Protein AF-A0A480ADT9-F1 (afdb_monomer_lite)

Sequence (168 aa):
MAEIQQHPSTLPPKKVRDPNLAERNKDELKQTQHEYIAGIAKSAAHESLRQGTMHPTSLRIGKDGKSRLCELEKRLLIEENILLNMALAYAYTEAKQRKLSAEELRLRIESMQLDEEYVSLKIHEPVLNILLECSIKDADAQFVYLNAGLDLLYSRLVSNDLPSVIWK

Organism: NCBI:txid136072

Radius of gyration: 25.83 Å; chains: 1; bounding box: 78×40×72 Å

Structure (mmCIF, N/CA/C/O backbone):
data_AF-A0A480ADT9-F1
#
_entry.id   AF-A0A480ADT9-F1
#
loop_
_atom_site.group_PDB
_atom_site.id
_atom_site.type_symbol
_atom_site.label_atom_id
_atom_site.label_alt_id
_atom_site.label_comp_id
_atom_site.label_asym_id
_atom_site.label_entity_id
_atom_site.label_seq_id
_atom_site.pdbx_PDB_ins_code
_atom_site.Cartn_x
_atom_site.Cartn_y
_atom_site.Cartn_z
_atom_site.occupancy
_atom_site.B_iso_or_equiv
_atom_site.auth_seq_id
_atom_site.auth_comp_id
_atom_site.auth_asym_id
_atom_site.auth_atom_id
_atom_site.pdbx_PDB_model_num
ATOM 1 N N . MET A 1 1 ? 59.796 26.762 -54.682 1.00 38.22 1 MET A N 1
ATOM 2 C CA . MET A 1 1 ? 58.510 26.051 -54.527 1.00 38.22 1 MET A CA 1
ATOM 3 C C . MET A 1 1 ? 58.871 24.606 -54.217 1.00 38.22 1 MET A C 1
ATOM 5 O O . MET A 1 1 ? 59.428 23.962 -55.091 1.00 38.22 1 MET A O 1
ATOM 9 N N . ALA A 1 2 ? 58.739 24.163 -52.964 1.00 40.09 2 ALA A N 1
ATOM 10 C CA . ALA A 1 2 ? 59.115 22.810 -52.543 1.00 40.09 2 ALA A CA 1
ATOM 11 C C . ALA A 1 2 ? 57.847 21.954 -52.423 1.00 40.09 2 ALA A C 1
ATOM 13 O O . ALA A 1 2 ? 56.921 22.334 -51.709 1.00 40.09 2 ALA A O 1
ATOM 14 N N . GLU A 1 3 ? 57.797 20.840 -53.151 1.00 46.78 3 GLU A N 1
ATOM 15 C CA . GLU A 1 3 ? 56.693 19.880 -53.116 1.00 46.78 3 GLU A CA 1
ATOM 16 C C . GLU A 1 3 ? 56.805 19.000 -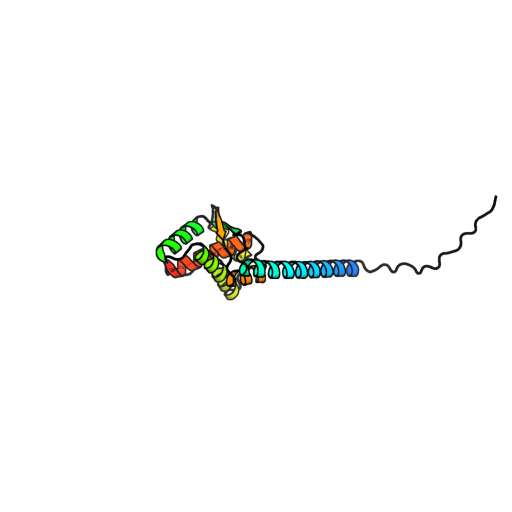51.863 1.00 46.78 3 GLU A C 1
ATOM 18 O O . GLU A 1 3 ? 57.814 18.333 -51.638 1.00 46.78 3 GLU A O 1
ATOM 23 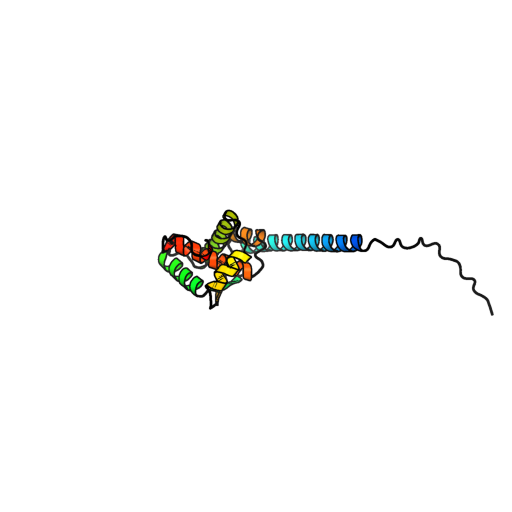N N . ILE A 1 4 ? 55.765 19.014 -51.028 1.00 48.59 4 ILE A N 1
ATOM 24 C CA . ILE A 1 4 ? 55.663 18.181 -49.827 1.00 48.59 4 ILE A CA 1
ATOM 25 C C . ILE A 1 4 ? 55.051 16.839 -50.241 1.00 48.59 4 ILE A C 1
ATOM 27 O O . ILE A 1 4 ? 53.859 16.760 -50.536 1.00 48.59 4 ILE A O 1
ATOM 31 N N . GLN A 1 5 ? 55.861 15.779 -50.255 1.00 53.75 5 GLN A N 1
ATOM 32 C CA . GLN A 1 5 ? 55.381 14.405 -50.416 1.00 53.75 5 GLN A CA 1
ATOM 33 C C . GLN A 1 5 ? 54.648 13.957 -49.141 1.00 53.75 5 GLN A C 1
ATOM 35 O O . GLN A 1 5 ? 55.214 13.960 -48.048 1.00 53.75 5 GLN A O 1
ATOM 40 N N . GLN A 1 6 ? 53.373 13.583 -49.273 1.00 51.84 6 GLN A N 1
ATOM 41 C CA . GLN A 1 6 ? 52.556 13.060 -48.176 1.00 51.84 6 GLN A CA 1
ATOM 42 C C . GLN A 1 6 ? 52.815 11.556 -47.990 1.00 51.84 6 GLN A C 1
ATOM 44 O O . GLN A 1 6 ? 52.583 10.761 -48.899 1.00 51.84 6 GLN A O 1
ATOM 49 N N . HIS A 1 7 ? 53.279 11.157 -46.803 1.00 56.31 7 HIS A N 1
ATOM 50 C CA . HIS A 1 7 ? 53.400 9.749 -46.418 1.00 56.31 7 HIS A CA 1
ATOM 51 C C . HIS A 1 7 ? 52.022 9.121 -46.114 1.00 56.31 7 HIS A C 1
ATOM 53 O O . HIS A 1 7 ? 51.205 9.756 -45.440 1.00 56.31 7 HIS A O 1
ATOM 59 N N . PRO A 1 8 ? 51.755 7.869 -46.537 1.00 57.91 8 PRO A N 1
ATOM 60 C CA . PRO A 1 8 ? 50.523 7.164 -46.197 1.00 57.91 8 PRO A CA 1
ATOM 61 C C . PRO A 1 8 ? 50.520 6.670 -44.739 1.00 57.91 8 PRO A C 1
ATOM 63 O O . PRO A 1 8 ? 51.493 6.106 -44.241 1.00 57.91 8 PRO A O 1
ATOM 66 N N . SER A 1 9 ? 49.389 6.895 -44.066 1.00 61.56 9 SER A N 1
ATOM 67 C CA . SER A 1 9 ? 49.092 6.491 -42.685 1.00 61.56 9 SER A CA 1
ATOM 68 C C . SER A 1 9 ? 49.143 4.968 -42.489 1.00 61.56 9 SER A C 1
ATOM 70 O O . SER A 1 9 ? 48.572 4.217 -43.276 1.00 61.56 9 SER A O 1
ATOM 72 N N . THR A 1 10 ? 49.774 4.522 -41.399 1.00 63.34 10 THR A N 1
ATOM 73 C CA . THR A 1 10 ? 49.877 3.117 -40.953 1.00 63.34 10 THR A CA 1
ATOM 74 C C . THR A 1 10 ? 48.810 2.716 -39.929 1.00 63.34 10 THR A C 1
ATOM 76 O O . THR A 1 10 ? 48.895 1.641 -39.332 1.00 63.34 10 THR A O 1
ATOM 79 N N . LEU A 1 11 ? 47.793 3.551 -39.688 1.00 61.09 11 LEU A N 1
ATOM 80 C CA . LEU A 1 11 ? 46.725 3.195 -38.755 1.00 61.09 11 LEU A CA 1
ATOM 81 C C . LEU A 1 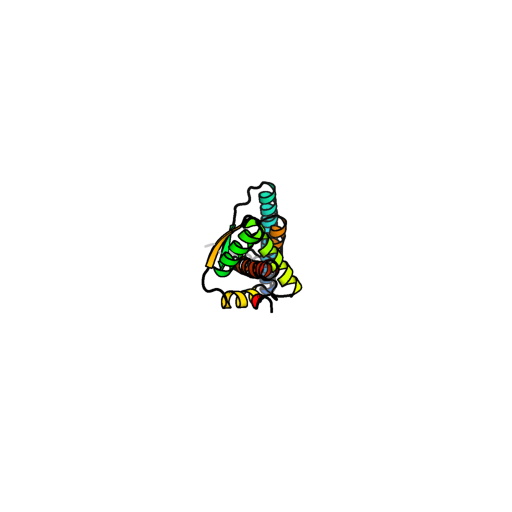11 ? 45.816 2.118 -39.371 1.00 61.09 11 LEU A C 1
ATOM 83 O O . LEU A 1 11 ? 45.291 2.329 -40.468 1.00 61.09 11 LEU A O 1
ATOM 87 N N . PRO A 1 12 ? 45.583 0.981 -38.684 1.00 58.97 12 PRO A N 1
ATOM 88 C CA . PRO A 1 12 ? 44.645 -0.018 -39.170 1.00 58.97 12 PRO A CA 1
ATOM 89 C C . PRO A 1 12 ? 43.241 0.602 -39.275 1.00 58.97 12 PRO A C 1
ATOM 91 O O . PRO A 1 12 ? 42.864 1.424 -38.431 1.00 58.97 12 PRO A O 1
ATOM 94 N N . PRO A 1 13 ? 42.449 0.226 -40.295 1.00 64.75 13 PRO A N 1
ATOM 95 C CA . PRO A 1 13 ? 41.115 0.776 -40.487 1.00 64.75 13 PRO A CA 1
ATOM 96 C C . PRO A 1 13 ? 40.262 0.520 -39.241 1.00 64.75 13 PRO A C 1
ATOM 98 O O . PRO A 1 13 ? 40.236 -0.592 -38.704 1.00 64.75 13 PRO A O 1
ATOM 101 N N . LYS A 1 14 ? 39.559 1.560 -38.766 1.00 60.50 14 LYS A N 1
ATOM 102 C CA . LYS A 1 14 ? 38.582 1.436 -37.676 1.00 60.50 14 LYS A CA 1
ATOM 103 C C . LYS A 1 14 ? 37.588 0.339 -38.055 1.00 60.50 14 LYS A C 1
ATOM 105 O O . LYS A 1 14 ? 36.786 0.530 -38.965 1.00 60.50 14 LYS A O 1
ATOM 110 N N . LYS A 1 15 ? 37.632 -0.798 -37.351 1.00 62.81 15 LYS A N 1
ATOM 111 C CA . LYS A 1 15 ? 36.579 -1.815 -37.428 1.00 62.81 15 LYS A CA 1
ATOM 112 C C . LYS A 1 15 ? 35.256 -1.123 -37.104 1.00 62.81 15 LYS A C 1
ATOM 114 O O . LYS A 1 15 ? 35.072 -0.651 -35.980 1.00 62.81 15 LYS A O 1
ATOM 119 N N . VAL A 1 16 ? 34.373 -1.029 -38.094 1.00 60.12 16 VAL A N 1
ATOM 120 C CA . VAL A 1 16 ? 32.992 -0.587 -37.905 1.00 60.12 16 VAL A CA 1
ATOM 121 C C . VAL A 1 16 ? 32.358 -1.621 -36.980 1.00 60.12 16 VAL A C 1
ATOM 123 O O . VAL A 1 16 ? 32.168 -2.769 -37.370 1.00 60.12 16 VAL A O 1
ATOM 126 N N . ARG A 1 17 ? 32.165 -1.263 -35.706 1.00 57.50 17 ARG A N 1
ATOM 127 C CA . ARG A 1 17 ? 31.450 -2.126 -34.761 1.00 57.50 17 ARG A CA 1
ATOM 128 C C . ARG A 1 17 ? 30.004 -2.217 -35.228 1.00 57.50 17 ARG A C 1
ATOM 130 O O . ARG A 1 17 ? 29.422 -1.185 -35.555 1.00 57.50 17 ARG A O 1
ATOM 137 N N . ASP A 1 18 ? 29.454 -3.428 -35.233 1.00 60.66 18 ASP A N 1
ATOM 138 C CA . ASP A 1 18 ? 28.048 -3.656 -35.559 1.00 60.66 18 ASP A CA 1
ATOM 139 C C . ASP A 1 18 ? 27.153 -2.727 -34.718 1.00 60.66 18 ASP A C 1
ATOM 141 O O . ASP A 1 18 ? 27.261 -2.744 -33.484 1.00 60.66 18 ASP A O 1
ATOM 145 N N . PRO A 1 19 ? 26.270 -1.926 -35.343 1.00 60.94 19 PRO A N 1
ATOM 146 C CA . PRO A 1 19 ? 25.385 -0.996 -34.638 1.00 60.94 19 PRO A CA 1
ATOM 147 C C . PRO A 1 19 ? 24.561 -1.692 -33.546 1.00 60.94 19 PRO A C 1
ATOM 149 O O . PRO A 1 19 ? 24.470 -1.197 -32.424 1.00 60.94 19 PRO A O 1
ATOM 152 N N . ASN A 1 20 ? 24.091 -2.910 -33.832 1.00 62.03 20 ASN A N 1
ATOM 153 C CA . ASN A 1 20 ? 23.298 -3.734 -32.916 1.00 62.03 20 ASN A CA 1
ATOM 154 C C . ASN A 1 20 ? 24.070 -4.163 -31.651 1.00 62.03 20 ASN A C 1
ATOM 156 O O . ASN A 1 20 ? 23.474 -4.359 -30.595 1.00 62.03 20 ASN A O 1
ATOM 160 N N . LEU A 1 21 ? 25.399 -4.302 -31.730 1.00 59.44 21 LEU A N 1
ATOM 161 C CA . LEU A 1 21 ? 26.267 -4.616 -30.584 1.00 59.44 21 LEU A CA 1
ATOM 162 C C . LEU A 1 21 ? 26.543 -3.371 -29.728 1.00 59.44 21 LEU A C 1
ATOM 164 O O . LEU A 1 21 ? 26.687 -3.473 -28.511 1.00 59.44 21 LEU A O 1
ATOM 168 N N . ALA A 1 22 ? 26.599 -2.192 -30.352 1.00 61.47 22 ALA A N 1
ATOM 169 C CA . ALA A 1 22 ? 26.757 -0.921 -29.652 1.00 61.47 22 ALA A CA 1
ATOM 170 C C . ALA A 1 22 ? 25.467 -0.475 -28.940 1.00 61.47 22 ALA A C 1
ATOM 172 O O . ALA A 1 22 ? 25.552 0.130 -27.873 1.00 61.47 22 ALA A O 1
ATOM 173 N N . GLU A 1 23 ? 24.292 -0.778 -29.499 1.00 62.25 23 GLU A N 1
ATOM 174 C CA . GLU A 1 23 ? 22.991 -0.509 -28.867 1.00 62.25 23 GLU A CA 1
ATOM 175 C C . GLU A 1 23 ? 22.719 -1.445 -27.686 1.00 62.25 23 GLU A C 1
ATOM 177 O O . GLU A 1 23 ? 22.455 -0.955 -26.591 1.00 62.25 23 GLU A O 1
ATOM 182 N N . ARG A 1 24 ? 22.937 -2.761 -27.840 1.00 62.12 24 ARG A N 1
ATOM 183 C CA . ARG A 1 24 ? 22.823 -3.724 -26.726 1.00 62.12 24 ARG A CA 1
ATOM 184 C C . ARG A 1 24 ? 23.705 -3.363 -25.527 1.00 62.12 24 ARG A C 1
ATOM 186 O O . ARG A 1 24 ? 23.243 -3.409 -24.396 1.00 62.12 24 ARG A O 1
ATOM 193 N N . ASN A 1 25 ? 24.939 -2.918 -25.768 1.00 71.12 25 ASN A N 1
ATOM 194 C CA . ASN A 1 25 ? 25.855 -2.498 -24.701 1.00 71.12 25 ASN A CA 1
ATOM 195 C C . ASN A 1 25 ? 25.365 -1.230 -23.970 1.00 71.12 25 ASN A C 1
ATOM 197 O O . ASN A 1 25 ? 25.517 -1.106 -22.757 1.00 71.12 25 ASN A O 1
ATOM 201 N N . LYS A 1 26 ? 24.725 -0.289 -24.681 1.00 76.38 26 LYS A N 1
ATOM 202 C CA . LYS A 1 26 ? 24.125 0.901 -24.053 1.00 76.38 26 LYS A CA 1
ATOM 203 C C . LYS A 1 26 ? 22.927 0.542 -23.184 1.00 76.38 26 LYS A C 1
ATOM 205 O O . LYS A 1 26 ? 22.758 1.154 -22.132 1.00 76.38 26 LYS A O 1
ATOM 210 N N . ASP A 1 27 ? 22.109 -0.411 -23.612 1.00 75.88 27 ASP A N 1
ATOM 211 C CA . ASP A 1 27 ? 20.938 -0.835 -22.849 1.00 75.88 27 ASP A CA 1
ATOM 212 C C . ASP A 1 27 ? 21.334 -1.656 -21.616 1.00 75.88 27 ASP A C 1
ATOM 214 O O . ASP A 1 27 ? 20.842 -1.375 -20.525 1.00 75.88 27 ASP A O 1
ATOM 218 N N . GLU A 1 28 ? 22.319 -2.551 -21.738 1.00 76.81 28 GLU A N 1
ATOM 219 C CA . GLU A 1 28 ? 22.929 -3.247 -20.595 1.00 76.81 28 GLU A CA 1
ATOM 220 C C . GLU A 1 28 ? 23.545 -2.254 -19.597 1.00 76.81 28 GLU A C 1
ATOM 222 O O . GLU A 1 28 ? 23.317 -2.347 -18.389 1.00 76.81 28 GLU A O 1
ATOM 227 N N . LEU A 1 29 ? 24.267 -1.237 -20.081 1.00 80.31 29 LEU A N 1
ATOM 228 C CA . LEU A 1 29 ? 24.838 -0.197 -19.226 1.00 80.31 29 LEU A CA 1
ATOM 229 C C . LEU A 1 29 ? 23.753 0.618 -18.501 1.00 80.31 29 LEU A C 1
ATOM 231 O O . LEU A 1 29 ? 23.879 0.864 -17.301 1.00 80.31 29 LEU A O 1
ATOM 235 N N . LYS A 1 30 ? 22.678 1.016 -19.195 1.00 79.12 30 LYS A N 1
ATOM 236 C CA . LYS A 1 30 ? 21.533 1.719 -18.584 1.00 79.12 30 LYS A CA 1
ATOM 237 C C . LYS A 1 30 ? 20.846 0.869 -17.523 1.00 79.12 30 LYS A C 1
ATOM 239 O O . LYS A 1 30 ? 20.494 1.394 -16.468 1.00 79.12 30 LYS A O 1
ATOM 244 N N . GLN A 1 31 ? 20.666 -0.421 -17.798 1.00 79.19 31 GLN A N 1
ATOM 245 C CA . GLN A 1 31 ? 20.073 -1.359 -16.855 1.00 79.19 31 GLN A CA 1
ATOM 246 C C . GLN A 1 31 ? 20.942 -1.482 -15.599 1.00 79.19 31 GLN A C 1
ATOM 248 O O . GLN A 1 31 ? 20.447 -1.314 -14.488 1.00 79.19 31 GLN A O 1
ATOM 253 N N . THR A 1 32 ? 22.253 -1.639 -15.775 1.00 79.00 32 THR A N 1
ATOM 254 C CA . THR A 1 32 ? 23.207 -1.729 -14.659 1.00 79.00 32 THR A CA 1
ATOM 255 C C . THR A 1 32 ? 23.202 -0.446 -13.815 1.00 79.00 32 THR A C 1
ATOM 257 O O . THR A 1 32 ? 23.232 -0.489 -12.585 1.00 79.00 32 THR A O 1
ATOM 260 N N . GLN A 1 33 ? 23.110 0.723 -14.462 1.00 78.00 33 GLN A N 1
ATOM 261 C CA . GLN A 1 33 ? 22.963 2.012 -13.778 1.00 78.00 33 GLN A CA 1
ATOM 262 C C . GLN A 1 33 ? 21.642 2.113 -13.003 1.00 78.00 33 GLN A C 1
ATOM 264 O O . GLN A 1 33 ? 21.636 2.608 -11.878 1.00 78.00 33 GLN A O 1
ATOM 269 N N . HIS A 1 34 ? 20.534 1.633 -13.573 1.00 77.62 34 HIS A N 1
ATOM 270 C CA . HIS A 1 34 ? 19.240 1.594 -12.888 1.00 77.62 34 HIS A CA 1
ATOM 271 C C . HIS A 1 34 ? 19.283 0.713 -11.642 1.00 77.62 34 HIS A C 1
ATOM 273 O O . HIS A 1 34 ? 18.827 1.136 -10.578 1.00 77.62 34 HIS A O 1
ATOM 279 N N . GLU A 1 35 ? 19.863 -0.480 -11.755 1.00 79.12 35 GLU A N 1
ATOM 280 C CA . GLU A 1 35 ? 20.026 -1.413 -10.640 1.00 79.12 35 GLU A CA 1
ATOM 281 C C . GLU A 1 35 ? 20.890 -0.801 -9.528 1.00 79.12 35 GLU A C 1
ATOM 283 O O . GLU A 1 35 ? 20.511 -0.838 -8.355 1.00 79.12 35 GLU A O 1
ATOM 288 N N . TYR A 1 36 ? 21.995 -0.141 -9.890 1.00 75.38 36 TYR A N 1
ATOM 289 C CA . TYR A 1 36 ? 22.863 0.557 -8.941 1.00 75.38 36 TYR A CA 1
ATOM 290 C C . TYR A 1 36 ? 22.139 1.694 -8.201 1.00 75.38 36 TYR A C 1
ATOM 292 O O . TYR A 1 36 ? 22.167 1.757 -6.970 1.00 75.38 36 TYR A O 1
ATOM 300 N N . ILE A 1 37 ? 21.433 2.566 -8.931 1.00 74.06 37 ILE A N 1
ATOM 301 C CA . ILE A 1 37 ? 20.663 3.674 -8.344 1.00 74.06 37 ILE A CA 1
ATOM 302 C C . ILE A 1 37 ? 19.558 3.136 -7.426 1.00 74.06 37 ILE A C 1
ATOM 304 O O . ILE A 1 37 ? 19.349 3.656 -6.328 1.00 74.06 37 ILE A O 1
ATOM 308 N N . ALA A 1 38 ? 18.861 2.075 -7.842 1.00 73.88 38 ALA A N 1
ATOM 309 C CA . ALA A 1 38 ? 17.839 1.434 -7.025 1.00 73.88 38 ALA A CA 1
ATOM 310 C C . ALA A 1 38 ? 18.422 0.849 -5.727 1.00 73.88 38 ALA A C 1
ATOM 312 O O . ALA A 1 38 ? 17.820 1.018 -4.664 1.00 73.88 38 ALA A O 1
ATOM 313 N N . GLY A 1 39 ? 19.605 0.231 -5.796 1.00 75.19 39 GLY A N 1
ATOM 314 C CA . GLY A 1 39 ? 20.319 -0.299 -4.633 1.00 75.19 39 GLY A CA 1
ATOM 315 C C . GLY A 1 39 ? 20.708 0.779 -3.614 1.00 75.19 39 GLY A C 1
ATOM 316 O O . GLY A 1 39 ? 20.510 0.594 -2.408 1.00 75.19 39 GLY A O 1
ATOM 317 N N . ILE A 1 40 ? 21.187 1.934 -4.088 1.00 81.50 40 ILE A N 1
ATOM 318 C CA . ILE A 1 40 ? 21.502 3.082 -3.221 1.00 81.50 40 ILE A CA 1
ATOM 319 C C . ILE A 1 40 ? 20.233 3.628 -2.566 1.00 81.50 40 ILE A C 1
ATOM 321 O O . ILE A 1 40 ? 20.203 3.807 -1.349 1.00 81.50 40 ILE A O 1
ATOM 325 N N . ALA A 1 41 ? 19.172 3.849 -3.347 1.00 78.06 41 ALA A N 1
ATOM 326 C CA . ALA A 1 41 ? 17.914 4.390 -2.833 1.00 78.06 41 ALA A CA 1
ATOM 327 C C . ALA A 1 41 ? 17.295 3.488 -1.752 1.00 78.06 41 ALA A C 1
ATOM 329 O O . ALA A 1 41 ? 16.826 3.985 -0.729 1.00 78.06 41 ALA A O 1
ATOM 330 N N . LYS A 1 42 ? 17.346 2.162 -1.944 1.00 80.25 42 LYS A N 1
ATOM 331 C CA . LYS A 1 42 ? 16.904 1.180 -0.945 1.00 80.25 42 LYS A CA 1
ATOM 332 C C . LYS A 1 42 ? 17.693 1.312 0.357 1.00 80.25 42 LYS A C 1
ATOM 334 O O . LYS A 1 42 ? 17.092 1.422 1.423 1.00 80.25 42 LYS A O 1
ATOM 339 N N . SER A 1 43 ? 19.022 1.336 0.271 1.00 78.56 43 SER A N 1
ATOM 340 C CA . SER A 1 43 ? 19.894 1.452 1.448 1.00 78.56 43 SER A CA 1
ATOM 341 C C . SER A 1 43 ? 19.635 2.746 2.226 1.00 78.56 43 SER A C 1
ATOM 343 O O . SER A 1 43 ? 19.454 2.700 3.441 1.00 78.56 43 SER A O 1
ATOM 345 N N . ALA A 1 44 ? 19.521 3.874 1.518 1.00 77.88 44 ALA A N 1
ATOM 346 C CA . ALA A 1 44 ? 19.234 5.173 2.120 1.00 77.88 44 ALA A CA 1
ATOM 347 C C . ALA A 1 44 ? 17.864 5.203 2.818 1.00 77.88 44 ALA A C 1
ATOM 349 O O . ALA A 1 44 ? 17.762 5.666 3.950 1.00 77.88 44 ALA A O 1
ATOM 350 N N . ALA A 1 45 ? 16.818 4.655 2.189 1.00 80.06 45 ALA A N 1
ATOM 351 C CA . ALA A 1 45 ? 15.481 4.621 2.782 1.00 80.06 45 ALA A CA 1
ATOM 352 C C . ALA A 1 45 ? 15.435 3.797 4.081 1.00 80.06 45 ALA A C 1
ATOM 354 O O . ALA A 1 45 ? 14.810 4.214 5.057 1.00 80.06 45 ALA A O 1
ATOM 355 N N . HIS A 1 46 ? 16.132 2.655 4.126 1.00 82.50 46 HIS A N 1
ATOM 356 C CA . HIS A 1 46 ? 16.253 1.863 5.353 1.00 82.50 46 HIS A CA 1
ATOM 357 C C . HIS A 1 46 ? 17.013 2.606 6.453 1.00 82.50 46 HIS A C 1
ATOM 359 O O . HIS A 1 46 ? 16.619 2.546 7.618 1.00 82.50 46 HIS A O 1
ATOM 365 N N . GLU A 1 47 ? 18.093 3.305 6.105 1.00 80.75 47 GLU A N 1
ATOM 366 C CA . GLU A 1 47 ? 18.863 4.091 7.066 1.00 80.75 47 GLU A CA 1
ATOM 367 C C . GLU A 1 47 ? 18.027 5.232 7.659 1.00 80.75 47 GLU A C 1
ATOM 369 O O . GLU A 1 47 ? 17.970 5.371 8.882 1.00 80.75 47 GLU A O 1
ATOM 374 N N . SER A 1 48 ? 17.298 5.979 6.824 1.00 77.44 48 SER A N 1
ATOM 375 C CA . SER A 1 48 ? 16.395 7.034 7.292 1.00 77.44 48 SER A CA 1
ATOM 376 C C . SER A 1 48 ? 15.296 6.503 8.210 1.00 77.44 48 SER A C 1
ATOM 378 O O . SER A 1 48 ? 14.944 7.151 9.195 1.00 77.44 48 SER A O 1
ATOM 380 N N . LEU A 1 49 ? 14.761 5.312 7.926 1.00 81.94 49 LEU A N 1
ATOM 381 C CA . LEU A 1 49 ? 13.745 4.689 8.770 1.00 81.94 49 LEU A CA 1
ATOM 382 C C . LEU A 1 49 ? 14.319 4.297 10.138 1.00 81.94 49 LEU A C 1
ATOM 384 O O . LEU A 1 49 ? 13.723 4.617 11.164 1.00 81.94 49 LEU A O 1
ATOM 388 N N . ARG A 1 50 ? 15.516 3.695 10.168 1.00 81.94 50 ARG A N 1
ATOM 389 C CA . ARG A 1 50 ? 16.223 3.350 11.417 1.00 81.94 50 ARG A CA 1
ATOM 390 C C . ARG A 1 50 ? 16.572 4.574 12.259 1.00 81.94 50 ARG A C 1
ATOM 392 O O . ARG A 1 50 ? 16.519 4.505 13.481 1.00 81.94 50 ARG A O 1
ATOM 399 N N . GLN A 1 51 ? 16.932 5.679 11.611 1.00 84.19 51 GLN A N 1
ATOM 400 C CA . GLN A 1 51 ? 17.248 6.945 12.275 1.00 84.19 51 GLN A CA 1
ATOM 401 C C . GLN A 1 51 ? 15.995 7.766 12.625 1.00 84.19 51 GLN A C 1
ATOM 403 O O . GLN A 1 51 ? 16.116 8.821 13.244 1.00 84.19 51 GLN A O 1
ATOM 408 N N . GLY A 1 52 ? 14.795 7.318 12.229 1.00 77.69 52 GLY A N 1
ATOM 409 C CA . GLY A 1 52 ? 13.544 8.056 12.429 1.00 77.69 52 GLY A CA 1
ATOM 410 C C . GLY A 1 52 ? 13.463 9.373 11.645 1.00 77.69 52 GLY A C 1
ATOM 411 O O . GLY A 1 52 ? 12.616 10.211 11.942 1.00 77.69 52 GLY A O 1
ATOM 412 N N . THR A 1 53 ? 14.335 9.573 10.654 1.00 78.25 53 THR A N 1
ATOM 413 C CA . THR A 1 53 ? 14.425 10.792 9.833 1.00 78.25 53 THR A CA 1
ATOM 414 C C . THR A 1 53 ? 13.586 10.714 8.561 1.00 78.25 53 THR A C 1
ATOM 416 O O . THR A 1 53 ? 13.535 11.670 7.790 1.00 78.25 53 THR A O 1
ATOM 419 N N . MET A 1 54 ? 12.909 9.586 8.326 1.00 79.81 54 MET A N 1
ATOM 420 C CA . MET A 1 54 ? 12.069 9.401 7.151 1.00 79.81 54 MET A CA 1
ATOM 421 C C . MET A 1 54 ? 10.907 10.401 7.139 1.00 79.81 54 MET A C 1
ATOM 423 O O . MET A 1 54 ? 10.058 10.419 8.033 1.00 79.81 54 MET A O 1
ATOM 427 N N . HIS A 1 55 ? 10.859 11.227 6.095 1.00 78.50 55 HIS A N 1
ATOM 428 C CA . HIS A 1 55 ? 9.789 12.198 5.931 1.00 78.50 55 HIS A CA 1
ATOM 429 C C . HIS A 1 55 ? 8.475 11.515 5.522 1.00 78.50 55 HIS A C 1
ATOM 431 O O . HIS A 1 55 ? 8.490 10.592 4.700 1.00 78.50 55 HIS A O 1
ATOM 437 N N . PRO A 1 56 ? 7.330 11.972 6.062 1.00 82.56 56 PRO A N 1
ATOM 438 C CA . PRO A 1 56 ? 6.030 11.511 5.604 1.00 82.56 56 PRO A CA 1
ATOM 439 C C . PRO A 1 56 ? 5.851 11.780 4.106 1.00 82.56 56 PRO A C 1
ATOM 441 O O . PRO A 1 56 ? 6.204 12.851 3.613 1.00 82.56 56 PRO A O 1
ATOM 444 N N . THR A 1 57 ? 5.288 10.811 3.393 1.00 83.00 57 THR A N 1
ATOM 445 C CA . THR A 1 57 ? 4.990 10.918 1.962 1.00 83.00 57 THR A CA 1
ATOM 446 C C . THR A 1 57 ? 3.516 11.254 1.774 1.00 83.00 57 THR A C 1
ATOM 448 O O . THR A 1 57 ? 2.657 10.610 2.373 1.00 83.00 57 THR A O 1
ATOM 451 N N . SER A 1 58 ? 3.220 12.256 0.946 1.00 85.19 58 SER A N 1
ATOM 452 C CA . SER A 1 58 ? 1.842 12.584 0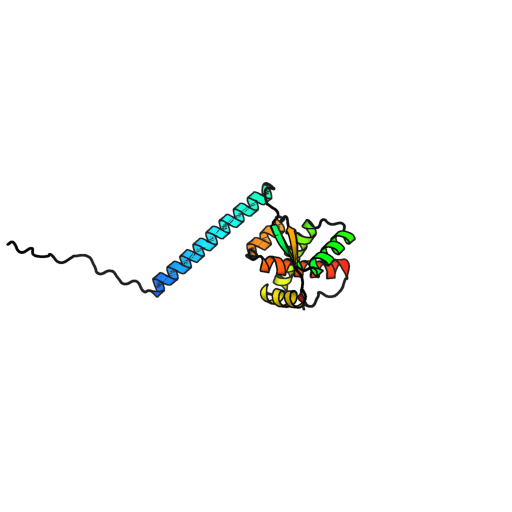.571 1.00 85.19 58 SER A CA 1
ATOM 453 C C . SER A 1 58 ? 1.352 11.596 -0.487 1.00 85.19 58 SER A C 1
ATOM 455 O O . SER A 1 58 ? 1.941 11.509 -1.564 1.00 85.19 58 SER A O 1
ATOM 457 N N . LEU A 1 59 ? 0.295 10.850 -0.177 1.00 86.50 59 LEU A N 1
ATOM 458 C CA . LEU A 1 59 ? -0.311 9.845 -1.044 1.00 86.50 59 LEU A CA 1
ATOM 459 C C . LEU A 1 59 ? -1.724 10.248 -1.430 1.00 86.50 59 LEU A C 1
ATOM 461 O O . LEU A 1 59 ? -2.469 10.778 -0.610 1.00 86.50 59 LEU A O 1
ATOM 465 N N . ARG A 1 60 ? -2.102 9.941 -2.669 1.00 88.69 60 ARG A N 1
ATOM 466 C CA . ARG A 1 60 ? -3.476 10.085 -3.151 1.00 88.69 60 ARG A CA 1
ATOM 467 C C . ARG A 1 60 ? -4.326 8.922 -2.645 1.00 88.69 60 ARG A C 1
ATOM 469 O O . ARG A 1 60 ? -3.876 7.775 -2.654 1.00 88.69 60 ARG A O 1
ATOM 476 N N . ILE A 1 61 ? -5.565 9.210 -2.273 1.00 90.31 61 ILE A N 1
ATOM 477 C CA . ILE A 1 61 ? -6.626 8.236 -2.009 1.00 90.31 61 ILE A CA 1
ATOM 478 C C . ILE A 1 61 ? -7.939 8.730 -2.602 1.00 90.31 61 ILE A C 1
ATOM 480 O O . ILE A 1 61 ? -8.149 9.930 -2.721 1.00 90.31 61 ILE A O 1
ATOM 484 N N . GLY A 1 62 ? -8.848 7.824 -2.945 1.00 89.19 62 GLY A N 1
ATOM 485 C CA . GLY A 1 62 ? -10.206 8.223 -3.296 1.00 89.19 62 GLY A CA 1
ATOM 486 C C . GLY A 1 62 ? -10.986 8.676 -2.064 1.00 89.19 62 GLY A C 1
ATOM 487 O O . GLY A 1 62 ? -10.751 8.195 -0.951 1.00 89.19 62 GLY A O 1
ATOM 488 N N . LYS A 1 63 ? -11.972 9.549 -2.261 1.00 88.12 63 LYS A N 1
ATOM 489 C CA . LYS A 1 63 ? -12.866 10.041 -1.197 1.00 88.12 63 LYS A CA 1
ATOM 490 C C . LYS A 1 63 ? -13.599 8.922 -0.442 1.00 88.12 63 LYS A C 1
ATOM 492 O O . LYS A 1 63 ? -13.727 8.957 0.786 1.00 88.12 63 LYS A O 1
ATOM 497 N N . ASP A 1 64 ? -14.010 7.876 -1.156 1.00 86.69 64 ASP A N 1
ATOM 498 C CA . ASP A 1 64 ? -14.581 6.665 -0.552 1.00 86.69 64 ASP A CA 1
ATOM 499 C C . ASP A 1 64 ? -13.547 5.916 0.296 1.00 86.69 64 ASP A C 1
ATOM 501 O O . ASP A 1 64 ? -13.853 5.438 1.389 1.00 86.69 64 ASP A O 1
ATOM 505 N N . GLY A 1 65 ? -12.296 5.865 -0.173 1.00 89.25 65 GLY A N 1
ATOM 506 C CA . GLY A 1 65 ? -11.164 5.344 0.587 1.00 89.25 65 GLY A CA 1
ATOM 507 C C . GLY A 1 65 ? -10.954 6.119 1.888 1.00 89.25 65 GLY A C 1
ATOM 508 O O . GLY A 1 65 ? -10.832 5.500 2.945 1.00 89.25 65 GLY A O 1
ATOM 509 N N . LYS A 1 66 ? -11.004 7.460 1.849 1.00 91.50 66 LYS A N 1
ATOM 510 C CA . LYS A 1 66 ? -10.903 8.299 3.057 1.00 91.50 66 LYS A CA 1
ATOM 511 C C . LYS A 1 66 ? -12.050 8.029 4.023 1.00 91.50 66 LYS A C 1
ATOM 513 O O . LYS A 1 66 ? -11.820 7.861 5.217 1.00 91.50 66 LYS A O 1
ATOM 518 N N . SER A 1 67 ? -13.272 7.931 3.510 1.00 90.56 67 SER A N 1
ATOM 519 C CA . SER A 1 67 ? -14.454 7.651 4.328 1.00 90.56 67 SER A CA 1
ATOM 520 C C . SER A 1 67 ? -14.332 6.302 5.048 1.00 90.56 67 SER A C 1
ATOM 522 O O . SER A 1 67 ? -14.563 6.219 6.256 1.00 90.56 67 SER A O 1
ATOM 524 N N . ARG A 1 68 ? -13.876 5.261 4.337 1.00 91.62 68 ARG A N 1
ATOM 525 C CA . ARG A 1 68 ? -13.603 3.932 4.911 1.00 91.62 68 ARG A CA 1
ATOM 526 C C . ARG A 1 68 ? -12.466 3.956 5.924 1.00 91.62 68 ARG A C 1
ATOM 528 O O . ARG A 1 68 ? -12.575 3.304 6.956 1.00 91.62 68 ARG A O 1
ATOM 535 N N . LEU A 1 69 ? -11.403 4.712 5.658 1.00 93.94 69 LEU A N 1
ATOM 536 C CA . LEU A 1 69 ? -10.290 4.900 6.587 1.00 93.94 69 LEU A CA 1
ATOM 537 C C . LEU A 1 69 ? -10.762 5.535 7.901 1.00 93.94 69 LEU A C 1
ATOM 539 O O . LEU A 1 69 ? -10.464 5.0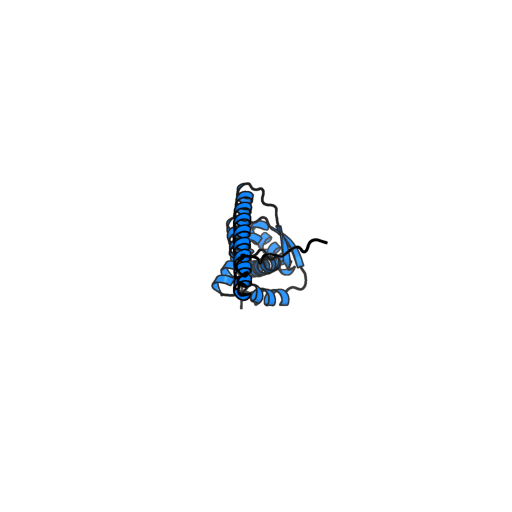06 8.968 1.00 93.94 69 LEU A O 1
ATOM 543 N N . CYS A 1 70 ? -11.558 6.605 7.832 1.00 93.06 70 CYS A N 1
ATOM 544 C CA . CYS A 1 70 ? -12.131 7.240 9.018 1.00 93.06 70 CYS A CA 1
ATOM 545 C C . CYS A 1 70 ? -13.062 6.298 9.794 1.00 93.06 70 CYS A C 1
ATOM 547 O O . CYS A 1 70 ? -13.119 6.358 11.022 1.00 93.06 70 CYS A O 1
ATOM 549 N N . GLU A 1 71 ? -13.818 5.435 9.112 1.00 93.06 71 GLU A N 1
ATOM 550 C CA . GLU A 1 71 ? -14.651 4.441 9.792 1.00 93.06 71 GLU A CA 1
ATOM 551 C C . GLU A 1 71 ? -13.814 3.328 10.443 1.00 93.06 71 GLU A C 1
ATOM 553 O O . GLU A 1 71 ? -14.086 2.955 11.586 1.00 93.06 71 GLU A O 1
ATOM 558 N N . LEU A 1 72 ? -12.774 2.838 9.759 1.00 93.19 72 LEU A N 1
ATOM 559 C CA . LEU A 1 72 ? -11.819 1.869 10.302 1.00 93.19 72 LEU A CA 1
ATOM 560 C C . LEU A 1 72 ? -11.138 2.408 11.564 1.00 93.19 72 LEU A C 1
ATOM 562 O O . LEU A 1 72 ? -11.098 1.709 12.573 1.00 93.19 72 LEU A O 1
ATOM 566 N N . GLU A 1 73 ? -10.668 3.655 11.539 1.00 93.94 73 GLU A N 1
ATOM 567 C CA . GLU A 1 73 ? -10.056 4.318 12.695 1.00 93.94 73 GLU A CA 1
ATOM 568 C C . GLU A 1 73 ? -11.032 4.391 13.878 1.00 93.94 73 GLU A C 1
ATOM 570 O O . GLU A 1 73 ? -10.707 3.961 14.985 1.00 93.94 73 GLU A O 1
ATOM 575 N N . LYS A 1 74 ? -12.268 4.848 13.636 1.00 92.75 74 LYS A N 1
ATOM 576 C CA . LYS A 1 74 ? -13.300 4.960 14.680 1.00 92.75 74 LYS A CA 1
ATOM 577 C C . LYS A 1 74 ? -13.672 3.618 15.304 1.00 92.75 74 LYS A C 1
ATOM 579 O O . LYS A 1 74 ? -13.930 3.565 16.504 1.00 92.75 74 LYS A O 1
ATOM 584 N N . ARG A 1 75 ? -13.753 2.551 14.504 1.00 91.12 75 ARG A N 1
ATOM 585 C CA . ARG A 1 75 ? -14.181 1.227 14.982 1.00 91.12 75 ARG A CA 1
ATOM 586 C C . ARG A 1 75 ? -13.056 0.439 15.639 1.00 91.12 75 ARG A C 1
ATOM 588 O O . ARG A 1 75 ? -13.309 -0.255 16.618 1.00 91.12 75 ARG A O 1
ATOM 595 N N . LEU A 1 76 ? -11.847 0.511 15.087 1.00 89.31 76 LEU A N 1
ATOM 596 C CA . LEU A 1 76 ? -10.716 -0.299 15.537 1.00 89.31 76 LEU A CA 1
ATOM 597 C C . LEU A 1 76 ? -9.860 0.414 16.587 1.00 89.31 76 LEU A C 1
ATOM 599 O O . LEU A 1 76 ? -9.075 -0.251 17.257 1.00 89.31 76 LEU A O 1
ATOM 603 N N . LEU A 1 77 ? -10.016 1.735 16.748 1.00 90.56 77 LEU A N 1
ATOM 604 C CA . LEU A 1 77 ? -9.182 2.570 17.623 1.00 90.56 77 LEU A CA 1
ATOM 605 C C . LEU A 1 77 ? -7.684 2.439 17.289 1.00 90.56 77 LEU A C 1
ATOM 607 O O . LEU A 1 77 ? -6.828 2.467 18.171 1.00 90.56 77 LEU A O 1
ATOM 611 N N . ILE A 1 78 ? -7.380 2.266 16.001 1.00 90.25 78 ILE A N 1
ATOM 612 C CA . ILE A 1 78 ? -6.023 2.158 15.459 1.00 90.25 78 ILE A CA 1
ATOM 613 C C . ILE A 1 78 ? -5.696 3.459 14.734 1.00 90.25 78 ILE A C 1
ATOM 615 O O . ILE A 1 78 ? -6.520 3.964 13.976 1.00 90.25 78 ILE A O 1
ATOM 619 N N . GLU A 1 79 ? -4.478 3.962 14.927 1.00 90.12 79 GLU A N 1
ATOM 620 C CA . GLU A 1 79 ? -3.995 5.174 14.264 1.00 90.12 79 GLU A CA 1
ATOM 621 C C . GLU A 1 79 ? -4.072 5.081 12.733 1.00 90.12 79 GLU A C 1
ATOM 623 O O . GLU A 1 79 ? -3.687 4.067 12.136 1.00 90.12 79 GLU A O 1
ATOM 628 N N . GLU A 1 80 ? -4.468 6.187 12.091 1.00 90.50 80 GLU A N 1
ATOM 629 C CA . GLU A 1 80 ? -4.553 6.315 10.630 1.00 90.50 80 GLU A CA 1
ATOM 630 C C . GLU A 1 80 ? -3.296 5.778 9.924 1.00 90.50 80 GLU A C 1
ATOM 632 O O . GLU A 1 80 ? -3.382 4.977 8.994 1.00 90.50 80 GLU A O 1
ATOM 637 N N . ASN A 1 81 ? -2.106 6.149 10.408 1.00 89.62 81 ASN A N 1
ATOM 638 C CA . ASN A 1 81 ? -0.846 5.747 9.789 1.00 89.62 81 ASN A CA 1
ATOM 639 C C . ASN A 1 81 ? -0.632 4.224 9.783 1.00 89.62 81 ASN A C 1
ATOM 641 O O . ASN A 1 81 ? -0.105 3.670 8.815 1.00 89.62 81 ASN A O 1
ATOM 645 N N . ILE A 1 82 ? -1.044 3.536 10.850 1.00 89.44 82 ILE A N 1
ATOM 646 C CA . ILE A 1 82 ? -0.947 2.076 10.943 1.00 89.44 82 ILE A CA 1
ATOM 647 C C . ILE A 1 82 ? -1.899 1.442 9.927 1.00 89.44 82 ILE A C 1
ATOM 649 O O . ILE A 1 82 ? -1.491 0.545 9.191 1.00 89.44 82 ILE A O 1
ATOM 653 N N . LEU A 1 83 ? -3.131 1.949 9.829 1.00 92.06 83 LEU A N 1
ATOM 654 C CA . LEU A 1 83 ? -4.128 1.462 8.874 1.00 92.06 83 LEU A CA 1
ATOM 655 C C . LEU A 1 83 ? -3.674 1.641 7.422 1.00 92.06 83 LEU A C 1
ATOM 657 O O . LEU A 1 83 ? -3.820 0.717 6.625 1.00 92.06 83 LEU A O 1
ATOM 661 N N . LEU A 1 84 ? -3.068 2.780 7.080 1.00 92.81 84 LEU A N 1
ATOM 662 C CA . LEU A 1 84 ? -2.529 3.028 5.739 1.00 92.81 84 LEU A CA 1
ATOM 663 C C . LEU A 1 84 ? -1.382 2.060 5.390 1.00 92.81 84 LEU A C 1
ATOM 665 O O . LEU A 1 84 ? -1.339 1.506 4.290 1.00 92.81 84 LEU A O 1
ATOM 669 N N . ASN A 1 85 ? -0.472 1.809 6.338 1.00 91.12 85 ASN A N 1
ATOM 670 C CA . ASN A 1 85 ? 0.604 0.827 6.171 1.00 91.12 85 ASN A CA 1
ATOM 671 C C . ASN A 1 85 ? 0.045 -0.598 5.999 1.00 91.12 85 ASN A C 1
ATOM 673 O O . ASN A 1 85 ? 0.483 -1.338 5.115 1.00 91.12 85 ASN A O 1
ATOM 677 N N . MET A 1 86 ? -0.947 -0.976 6.810 1.00 90.81 86 MET A N 1
ATOM 678 C CA . MET A 1 86 ? -1.630 -2.267 6.694 1.00 90.81 86 MET A CA 1
ATOM 679 C C . MET A 1 86 ? -2.342 -2.411 5.349 1.00 90.81 86 MET A C 1
ATOM 681 O O . MET A 1 86 ? -2.235 -3.464 4.727 1.00 90.81 86 MET A O 1
ATOM 685 N N . ALA A 1 87 ? -3.027 -1.365 4.883 1.00 92.06 87 ALA A N 1
ATOM 686 C CA . ALA A 1 87 ? -3.746 -1.363 3.614 1.00 92.06 87 ALA A CA 1
ATOM 687 C C . ALA A 1 87 ? -2.800 -1.659 2.446 1.00 92.06 87 ALA A C 1
ATOM 689 O O . ALA A 1 87 ? -3.043 -2.597 1.687 1.00 92.06 87 ALA A O 1
ATOM 690 N N . LEU A 1 88 ? -1.684 -0.928 2.352 1.00 90.38 88 LEU A N 1
ATOM 691 C CA . LEU A 1 88 ? -0.674 -1.140 1.312 1.00 90.38 88 LEU A CA 1
ATOM 692 C C . LEU A 1 88 ? -0.120 -2.565 1.328 1.00 90.38 88 LEU A C 1
ATOM 694 O O . LEU A 1 88 ? -0.098 -3.239 0.296 1.00 90.38 88 LEU A O 1
ATOM 698 N N . ALA A 1 89 ? 0.312 -3.034 2.501 1.00 89.06 89 ALA A N 1
ATOM 699 C CA . ALA A 1 89 ? 0.894 -4.364 2.627 1.00 89.06 89 ALA A CA 1
ATOM 700 C C . ALA A 1 89 ? -0.108 -5.466 2.272 1.00 89.06 89 ALA A C 1
ATOM 702 O O . ALA A 1 89 ? 0.238 -6.448 1.606 1.00 89.06 89 ALA A O 1
ATOM 703 N N . TYR A 1 90 ? -1.354 -5.297 2.708 1.00 90.62 90 TYR A N 1
ATOM 704 C CA . TYR A 1 90 ? -2.394 -6.286 2.516 1.00 90.62 90 TYR A CA 1
ATOM 705 C C . TYR A 1 90 ? -2.845 -6.353 1.056 1.00 90.62 90 TYR A C 1
ATOM 707 O O . TYR A 1 90 ? -2.880 -7.443 0.490 1.00 90.62 90 TYR A O 1
ATOM 715 N N . ALA A 1 91 ? -3.080 -5.206 0.414 1.00 91.44 91 ALA A N 1
ATOM 716 C CA . ALA A 1 91 ? -3.421 -5.153 -1.003 1.00 91.44 91 ALA A CA 1
ATOM 717 C C . ALA A 1 91 ? -2.353 -5.802 -1.876 1.00 91.44 91 ALA A C 1
ATOM 719 O O . ALA A 1 91 ? -2.674 -6.619 -2.734 1.00 91.44 91 ALA A O 1
ATOM 720 N N . TYR A 1 92 ? -1.081 -5.472 -1.644 1.00 89.12 92 TYR A N 1
ATOM 721 C CA . TYR A 1 92 ? 0.007 -6.066 -2.410 1.00 89.12 92 TYR A CA 1
ATOM 722 C C . TYR A 1 92 ? 0.057 -7.587 -2.233 1.00 89.12 92 TYR A C 1
ATOM 724 O O . TYR A 1 92 ? 0.135 -8.333 -3.210 1.00 89.12 92 TYR A O 1
ATOM 732 N N . THR A 1 93 ? -0.008 -8.047 -0.982 1.00 88.81 93 THR A N 1
ATOM 733 C CA . THR A 1 93 ? 0.031 -9.478 -0.665 1.00 88.81 93 THR A CA 1
ATOM 734 C C . THR A 1 93 ? -1.113 -10.214 -1.356 1.00 88.81 93 THR A C 1
ATOM 736 O O . THR A 1 93 ? -0.891 -11.255 -1.976 1.00 88.81 93 THR A O 1
ATOM 739 N N . GLU A 1 94 ? -2.315 -9.646 -1.313 1.00 90.75 94 GLU A N 1
ATOM 740 C CA . GLU A 1 94 ? -3.504 -10.248 -1.902 1.00 90.75 94 GLU A CA 1
ATOM 741 C C . GLU A 1 94 ? -3.468 -10.223 -3.438 1.00 90.75 94 GLU A C 1
ATOM 743 O O . GLU A 1 94 ? -3.786 -11.224 -4.083 1.00 90.75 94 GLU A O 1
ATOM 748 N N . ALA A 1 95 ? -2.989 -9.130 -4.039 1.00 89.81 95 ALA A N 1
ATOM 749 C CA . ALA A 1 95 ? -2.776 -9.025 -5.480 1.00 89.81 95 ALA A CA 1
ATOM 750 C C . ALA A 1 95 ? -1.765 -10.068 -5.972 1.00 89.81 95 ALA A C 1
ATOM 752 O O . ALA A 1 95 ? -2.026 -10.784 -6.938 1.00 89.81 95 ALA A O 1
ATOM 753 N N . LYS A 1 96 ? -0.649 -10.235 -5.252 1.00 88.50 96 LYS A N 1
ATOM 754 C CA . LYS A 1 96 ? 0.376 -11.239 -5.556 1.00 88.50 96 LYS A CA 1
ATOM 755 C C . LYS A 1 96 ? -0.170 -12.663 -5.463 1.00 88.50 96 LYS A C 1
ATOM 757 O O . LYS A 1 96 ? 0.109 -13.475 -6.343 1.00 88.50 96 LYS A O 1
ATOM 762 N N . GLN A 1 97 ? -0.957 -12.970 -4.431 1.00 89.25 97 GLN A N 1
ATOM 763 C CA . GLN A 1 97 ? -1.590 -14.286 -4.279 1.00 89.25 97 GLN A CA 1
ATOM 764 C C . GLN A 1 97 ? -2.562 -14.589 -5.425 1.00 89.25 97 GLN A C 1
ATOM 766 O O . GLN A 1 97 ? -2.576 -15.707 -5.942 1.00 89.25 97 GLN A O 1
ATOM 771 N N . ARG A 1 98 ? -3.331 -13.585 -5.861 1.00 87.94 98 ARG A N 1
ATOM 772 C CA . ARG A 1 98 ? -4.299 -13.701 -6.965 1.00 87.94 98 ARG A CA 1
ATOM 773 C C . ARG A 1 98 ? -3.684 -13.530 -8.354 1.00 87.94 98 ARG A C 1
ATOM 775 O O . ARG A 1 98 ? -4.386 -13.723 -9.339 1.00 87.94 98 ARG A O 1
ATOM 782 N N . LYS A 1 99 ? -2.387 -13.210 -8.434 1.00 88.25 99 LYS A N 1
ATOM 783 C CA . LYS A 1 99 ? -1.663 -12.879 -9.673 1.00 88.25 99 LYS A CA 1
ATOM 784 C C . LYS A 1 99 ? -2.297 -11.715 -10.449 1.00 88.25 99 LYS A C 1
ATOM 786 O O . LYS A 1 99 ? -2.265 -11.717 -11.673 1.00 88.25 99 LYS A O 1
ATOM 791 N N . LEU A 1 100 ? -2.855 -10.742 -9.731 1.00 88.44 100 LEU A N 1
ATOM 792 C CA . LEU A 1 100 ? -3.403 -9.518 -10.311 1.00 88.44 100 LEU A CA 1
ATOM 793 C C . LEU A 1 100 ? -2.297 -8.475 -10.460 1.00 88.44 100 LEU A C 1
ATOM 795 O O . LEU A 1 100 ? -1.509 -8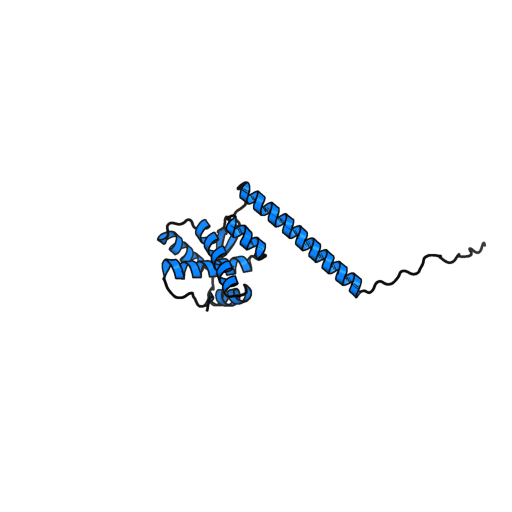.251 -9.537 1.00 88.44 100 LEU A O 1
ATOM 799 N N . SER A 1 101 ? -2.255 -7.829 -11.617 1.00 86.06 101 SER A N 1
ATOM 800 C CA . SER A 1 101 ? -1.363 -6.701 -11.870 1.00 86.06 101 SER A CA 1
ATOM 801 C C . SER A 1 101 ? -1.924 -5.400 -11.282 1.00 86.06 101 SER A C 1
ATOM 803 O O . SER A 1 101 ? -3.131 -5.242 -11.083 1.00 86.06 101 SER A O 1
ATOM 805 N N . ALA A 1 102 ? -1.043 -4.426 -11.029 1.00 84.56 102 ALA A N 1
ATOM 806 C CA . ALA A 1 102 ? -1.464 -3.094 -10.590 1.00 84.56 102 ALA A CA 1
ATOM 807 C C . ALA A 1 102 ? -2.362 -2.400 -11.633 1.00 84.56 102 ALA A C 1
ATOM 809 O O . ALA A 1 102 ? -3.268 -1.663 -11.263 1.00 84.56 102 ALA A O 1
ATOM 810 N N . GLU A 1 103 ? -2.145 -2.663 -12.923 1.00 86.00 103 GLU A N 1
ATOM 811 C CA . GLU A 1 103 ? -2.934 -2.096 -14.020 1.00 86.00 103 GLU A CA 1
ATOM 812 C C . GLU A 1 103 ? -4.370 -2.644 -14.042 1.00 86.00 103 GLU A C 1
ATOM 814 O O . GLU A 1 103 ? -5.327 -1.881 -14.155 1.00 86.00 103 GLU A O 1
ATOM 819 N N . GLU A 1 104 ? -4.548 -3.950 -13.824 1.00 87.56 104 GLU A N 1
ATOM 820 C CA . GLU A 1 104 ? -5.883 -4.551 -13.701 1.00 87.56 104 GLU A CA 1
ATOM 821 C C . GLU A 1 104 ? -6.652 -3.999 -12.496 1.00 87.56 104 GLU A C 1
ATOM 823 O O . GLU A 1 104 ? -7.849 -3.723 -12.595 1.00 87.56 104 GLU A O 1
ATOM 828 N N . LEU A 1 105 ? -5.971 -3.811 -11.361 1.00 87.81 105 LEU A N 1
ATOM 829 C CA . LEU A 1 105 ? -6.572 -3.201 -10.174 1.00 87.81 105 LEU A CA 1
ATOM 830 C C . LEU A 1 105 ? -6.929 -1.733 -10.418 1.00 87.81 105 LEU A C 1
ATOM 832 O O . LEU A 1 105 ? -8.002 -1.289 -10.011 1.00 87.81 105 LEU A O 1
ATOM 836 N N . ARG A 1 106 ? -6.064 -0.992 -11.117 1.00 87.75 106 ARG A N 1
ATOM 837 C CA . ARG A 1 106 ? -6.277 0.414 -11.468 1.00 87.75 106 ARG A CA 1
ATOM 838 C C . ARG A 1 106 ? -7.575 0.616 -12.233 1.00 87.75 106 ARG A C 1
ATOM 840 O O . ARG A 1 106 ? -8.398 1.410 -11.792 1.00 87.75 106 ARG A O 1
ATOM 847 N N . LEU A 1 107 ? -7.790 -0.144 -13.307 1.00 87.88 107 LEU A N 1
ATOM 848 C CA . LEU A 1 107 ? -9.002 -0.042 -14.129 1.00 87.88 107 LEU A CA 1
ATOM 849 C C . LEU A 1 107 ? -10.279 -0.217 -13.297 1.00 87.88 107 LEU A C 1
ATOM 851 O O . LEU A 1 107 ? -11.284 0.457 -13.520 1.00 87.88 107 LEU A O 1
ATOM 855 N N . ARG A 1 108 ? -10.234 -1.106 -12.301 1.00 88.69 108 ARG A N 1
ATOM 856 C CA . ARG A 1 108 ? -11.365 -1.364 -11.404 1.00 88.69 108 ARG A CA 1
ATOM 857 C C . ARG A 1 108 ? -11.577 -0.213 -10.424 1.00 88.69 108 ARG A C 1
ATOM 859 O O . ARG A 1 108 ? -12.714 0.194 -10.219 1.00 88.69 108 ARG A O 1
ATOM 866 N N . ILE A 1 109 ? -10.508 0.337 -9.852 1.00 86.81 109 ILE A N 1
ATOM 867 C CA . ILE A 1 109 ? -10.581 1.459 -8.903 1.00 86.81 109 ILE A CA 1
ATOM 868 C C . ILE A 1 109 ? -11.044 2.742 -9.595 1.00 86.81 109 ILE A C 1
ATOM 870 O O . ILE A 1 109 ? -11.953 3.402 -9.097 1.00 86.81 109 ILE A O 1
ATOM 874 N N . GLU A 1 110 ? -10.473 3.073 -10.754 1.00 82.38 110 GLU A N 1
ATOM 875 C CA . GLU A 1 110 ? -10.832 4.271 -11.527 1.00 82.38 110 GLU A CA 1
ATOM 876 C C . GLU A 1 110 ? -12.296 4.234 -11.982 1.00 82.38 110 GLU A C 1
ATOM 878 O O . GLU A 1 110 ? -12.954 5.267 -12.034 1.00 82.38 110 GLU A O 1
ATOM 883 N N . SER A 1 111 ? -12.858 3.044 -12.226 1.00 73.69 111 SER A N 1
ATOM 884 C CA . SER A 1 111 ? -14.289 2.907 -12.533 1.00 73.69 111 SER A CA 1
ATOM 885 C C . SER A 1 111 ? -15.221 3.242 -11.357 1.00 73.69 111 SER A C 1
ATOM 887 O O . SER A 1 111 ? -16.418 3.439 -11.561 1.00 73.69 111 SER A O 1
ATOM 889 N N . MET A 1 112 ? -14.689 3.300 -10.130 1.00 71.06 112 MET A N 1
ATOM 890 C CA . MET A 1 112 ? -15.455 3.492 -8.895 1.00 71.06 112 MET A CA 1
ATOM 891 C C . MET A 1 112 ? -15.194 4.841 -8.215 1.00 71.06 112 MET A C 1
ATOM 893 O O . MET A 1 112 ? -15.994 5.247 -7.376 1.00 71.06 112 MET A O 1
ATOM 897 N N . GLN A 1 113 ? -14.096 5.530 -8.534 1.00 70.81 113 GLN A N 1
ATOM 898 C CA . GLN A 1 113 ? -13.669 6.739 -7.827 1.00 70.81 113 GLN A CA 1
ATOM 899 C C . GLN A 1 113 ? -13.723 7.968 -8.736 1.00 70.81 113 GLN A C 1
ATOM 901 O O . GLN A 1 113 ? -13.050 8.025 -9.758 1.00 70.81 113 GLN A O 1
ATOM 906 N N . LEU A 1 114 ? -14.529 8.957 -8.337 1.00 62.66 114 LEU A N 1
ATOM 907 C CA . LEU A 1 114 ? -14.708 10.222 -9.063 1.00 62.66 114 LEU A CA 1
ATOM 908 C C . LEU A 1 114 ? -13.918 11.390 -8.445 1.00 62.66 114 LEU A C 1
ATOM 910 O O . LEU A 1 114 ? -13.606 12.338 -9.157 1.00 62.66 114 LEU A O 1
ATOM 914 N N . ASP A 1 115 ? -13.563 11.295 -7.157 1.00 79.25 115 ASP A N 1
ATOM 915 C CA . ASP A 1 115 ? -12.893 12.349 -6.384 1.00 79.25 115 ASP A CA 1
ATOM 916 C C . ASP A 1 115 ? -11.698 11.793 -5.587 1.00 79.25 115 ASP A C 1
ATOM 918 O O . ASP A 1 115 ? -11.792 10.719 -4.976 1.00 79.25 115 ASP A O 1
ATOM 922 N N . GLU A 1 116 ? -10.606 12.563 -5.523 1.00 84.62 116 GLU A N 1
ATOM 923 C CA . GLU A 1 116 ? -9.355 12.205 -4.842 1.00 84.62 116 GLU A CA 1
ATOM 924 C C . GLU A 1 116 ? -8.966 13.205 -3.742 1.00 84.62 116 GLU A C 1
ATOM 926 O O . GLU A 1 116 ? -9.181 14.412 -3.854 1.00 84.62 116 GLU A O 1
ATOM 931 N N . GLU A 1 117 ? -8.333 12.696 -2.688 1.00 86.25 117 GLU A N 1
ATOM 932 C CA . GLU A 1 117 ? -7.799 13.439 -1.549 1.00 86.25 117 GLU A CA 1
ATOM 933 C C . GLU A 1 117 ? -6.369 12.983 -1.227 1.00 86.25 117 GLU A C 1
ATOM 935 O O . GLU A 1 117 ? -5.927 11.915 -1.650 1.00 86.25 117 GLU A O 1
ATOM 940 N N . TYR A 1 118 ? -5.636 13.785 -0.450 1.00 87.69 118 TYR A N 1
ATOM 941 C CA . TYR A 1 118 ? -4.267 13.470 -0.042 1.00 87.69 118 TYR A CA 1
ATOM 942 C C . TYR A 1 118 ? -4.185 13.087 1.436 1.00 87.69 118 TYR A C 1
ATOM 944 O O . TYR A 1 118 ? -4.775 13.740 2.297 1.00 87.69 118 TYR A O 1
ATOM 952 N N . VAL A 1 119 ? -3.391 12.061 1.735 1.00 88.00 119 VAL A N 1
ATOM 953 C CA . VAL A 1 119 ? -3.065 11.610 3.094 1.00 88.00 119 VAL A CA 1
ATOM 954 C C . VAL A 1 119 ? -1.563 11.510 3.294 1.00 88.00 119 VAL A C 1
ATOM 956 O O . VAL A 1 119 ? -0.807 11.264 2.359 1.00 88.00 119 VAL A O 1
ATOM 959 N N . SER A 1 120 ? -1.121 11.706 4.532 1.00 88.56 120 SER A N 1
ATOM 960 C CA . SER A 1 120 ? 0.295 11.672 4.885 1.00 88.56 120 SER A CA 1
ATOM 961 C C . SER A 1 120 ? 0.659 10.308 5.461 1.00 88.56 120 SER A C 1
ATOM 963 O O . SER A 1 120 ? 0.193 9.946 6.540 1.00 88.56 120 SER A O 1
ATOM 965 N N . LEU A 1 121 ? 1.497 9.552 4.750 1.00 84.62 121 LEU A N 1
ATOM 966 C CA . LEU A 1 121 ? 1.975 8.240 5.177 1.00 84.62 121 LEU A CA 1
ATOM 967 C C . LEU A 1 121 ? 3.399 8.323 5.726 1.00 84.62 121 LEU A C 1
ATOM 969 O O . LEU A 1 121 ? 4.338 8.682 5.014 1.00 84.62 121 LEU A O 1
ATOM 973 N N . LYS A 1 122 ? 3.585 7.880 6.967 1.00 87.00 122 LYS A N 1
ATOM 974 C CA . LYS A 1 122 ? 4.890 7.503 7.519 1.00 87.00 122 LYS A CA 1
ATOM 975 C C . LYS A 1 122 ? 5.081 6.005 7.317 1.00 87.00 122 LYS A C 1
ATOM 977 O O . LYS A 1 122 ? 4.418 5.189 7.959 1.00 87.00 122 LYS A O 1
ATOM 982 N N . ILE A 1 123 ? 5.972 5.648 6.400 1.00 83.56 123 ILE A N 1
ATOM 983 C CA . ILE A 1 123 ? 6.208 4.257 6.009 1.00 83.56 123 ILE A CA 1
ATOM 984 C C . ILE A 1 123 ? 6.882 3.498 7.156 1.00 83.56 123 ILE A C 1
ATOM 986 O O . ILE A 1 123 ? 7.864 3.960 7.734 1.00 83.56 123 ILE A O 1
ATOM 990 N N . HIS A 1 124 ? 6.361 2.313 7.467 1.00 83.94 124 HIS A N 1
ATOM 991 C CA . HIS A 1 124 ? 6.975 1.378 8.408 1.00 83.94 124 HIS A CA 1
ATOM 992 C C . HIS A 1 124 ? 7.890 0.386 7.683 1.00 83.94 124 HIS A C 1
ATOM 994 O O . HIS A 1 124 ? 7.687 0.078 6.510 1.00 83.94 124 HIS A O 1
ATOM 1000 N N . GLU A 1 125 ? 8.873 -0.170 8.394 1.00 76.94 125 GLU A N 1
ATOM 1001 C CA . GLU A 1 125 ? 9.894 -1.056 7.811 1.00 76.94 125 GLU A CA 1
ATOM 1002 C C . GLU A 1 125 ? 9.321 -2.248 7.017 1.00 76.94 125 GLU A C 1
ATOM 1004 O O . GLU A 1 125 ? 9.792 -2.493 5.903 1.00 76.94 125 GLU A O 1
ATOM 1009 N N . PRO A 1 126 ? 8.262 -2.947 7.486 1.00 77.69 126 PRO A N 1
ATOM 1010 C CA . PRO A 1 126 ? 7.661 -4.038 6.717 1.00 77.69 126 PRO A CA 1
ATOM 1011 C C . PRO A 1 126 ? 7.051 -3.577 5.386 1.00 77.69 126 PRO A C 1
ATOM 1013 O O . PRO A 1 126 ? 7.108 -4.298 4.393 1.00 77.69 126 PRO A O 1
ATOM 1016 N N . VAL A 1 127 ? 6.497 -2.362 5.348 1.00 80.44 127 VAL A N 1
ATOM 1017 C CA . VAL A 1 127 ? 5.874 -1.776 4.152 1.00 80.44 127 VAL A CA 1
ATOM 1018 C C . VAL A 1 127 ? 6.927 -1.195 3.217 1.00 80.44 127 VAL A C 1
ATOM 1020 O O . VAL A 1 127 ? 6.776 -1.282 2.002 1.00 80.44 127 VAL A O 1
ATOM 1023 N N . LEU A 1 128 ? 8.034 -0.676 3.758 1.00 79.44 128 LEU A N 1
ATOM 1024 C CA . LEU A 1 128 ? 9.159 -0.191 2.963 1.00 79.44 128 LEU A CA 1
ATOM 1025 C C . LEU A 1 128 ? 9.711 -1.293 2.052 1.00 79.44 128 LEU A C 1
ATOM 1027 O O . LEU A 1 128 ? 9.933 -1.053 0.868 1.00 79.44 128 LEU A O 1
ATOM 1031 N N . ASN A 1 129 ? 9.871 -2.513 2.574 1.00 78.19 129 ASN A N 1
ATOM 1032 C CA . ASN A 1 129 ? 10.310 -3.653 1.767 1.00 78.19 129 ASN A CA 1
ATOM 1033 C C . ASN A 1 129 ? 9.357 -3.929 0.604 1.00 78.19 129 ASN A C 1
ATOM 1035 O O . ASN A 1 129 ? 9.815 -4.097 -0.522 1.00 78.19 129 ASN A O 1
ATOM 1039 N N . ILE A 1 130 ? 8.046 -3.898 0.854 1.00 77.00 130 ILE A N 1
ATOM 1040 C CA . ILE A 1 130 ? 7.022 -4.087 -0.179 1.00 77.00 130 ILE A CA 1
ATOM 1041 C C . ILE A 1 130 ? 7.118 -2.986 -1.241 1.00 77.00 130 ILE A C 1
ATOM 1043 O O . ILE A 1 130 ? 7.201 -3.286 -2.430 1.00 77.00 130 ILE A O 1
ATOM 1047 N N . LEU A 1 131 ? 7.174 -1.718 -0.828 1.00 75.12 131 LEU A N 1
ATOM 1048 C CA . LEU A 1 131 ? 7.268 -0.582 -1.749 1.00 75.12 131 LEU A CA 1
ATOM 1049 C C . LEU A 1 131 ? 8.520 -0.664 -2.638 1.00 75.12 131 LEU A C 1
ATOM 1051 O O . LEU A 1 131 ? 8.454 -0.381 -3.837 1.00 75.12 131 LEU A O 1
ATOM 1055 N N . LEU A 1 132 ? 9.647 -1.095 -2.067 1.00 73.75 132 LEU A N 1
ATOM 1056 C CA . LEU A 1 132 ? 10.917 -1.236 -2.775 1.00 73.75 132 LEU A CA 1
ATOM 1057 C C . LEU A 1 132 ? 10.964 -2.469 -3.690 1.00 73.75 132 LEU A C 1
ATOM 1059 O O . LEU A 1 132 ? 11.431 -2.352 -4.820 1.00 73.75 132 LEU A O 1
ATOM 1063 N N . GLU A 1 133 ? 10.488 -3.632 -3.234 1.00 67.19 133 GLU A N 1
ATOM 1064 C CA . GLU A 1 133 ? 10.461 -4.877 -4.023 1.00 67.19 133 GLU A CA 1
ATOM 1065 C C . GLU A 1 133 ? 9.571 -4.762 -5.254 1.00 67.19 133 GLU A C 1
ATOM 1067 O O . GLU A 1 133 ? 9.898 -5.276 -6.320 1.00 67.19 133 GLU A O 1
ATOM 1072 N N . CYS A 1 134 ? 8.455 -4.056 -5.122 1.00 60.06 134 CYS A N 1
ATOM 1073 C CA . CYS A 1 134 ? 7.483 -3.937 -6.197 1.00 60.06 134 CYS A CA 1
ATOM 1074 C C . CYS A 1 134 ? 7.813 -2.831 -7.190 1.00 60.06 134 CYS A C 1
ATOM 1076 O O . CYS A 1 134 ? 7.043 -2.605 -8.119 1.00 60.06 134 CYS A O 1
ATOM 1078 N N . SER A 1 135 ? 8.899 -2.083 -6.960 1.00 59.44 135 SER A N 1
ATOM 1079 C CA . SER A 1 135 ? 9.123 -0.804 -7.633 1.00 59.44 135 SER A CA 1
ATOM 1080 C C . SER A 1 135 ? 7.870 0.082 -7.602 1.00 59.44 135 SER A C 1
ATOM 1082 O O . SER A 1 135 ? 7.600 0.801 -8.562 1.00 59.44 135 SER A O 1
ATOM 1084 N N . ILE A 1 136 ? 7.124 0.073 -6.484 1.00 59.28 136 ILE A N 1
ATOM 1085 C CA . ILE A 1 136 ? 6.003 0.992 -6.217 1.00 59.28 136 ILE A CA 1
ATOM 1086 C C . ILE A 1 136 ? 6.601 2.370 -5.869 1.00 59.28 136 ILE A C 1
ATOM 1088 O O . ILE A 1 136 ? 6.435 2.934 -4.789 1.00 59.28 136 ILE A O 1
ATOM 1092 N N . LYS A 1 137 ? 7.407 2.886 -6.796 1.00 59.62 137 LYS A N 1
ATOM 1093 C CA . LYS A 1 137 ? 7.895 4.263 -6.833 1.00 59.62 137 LYS A CA 1
ATOM 1094 C C . LYS A 1 137 ? 6.884 5.159 -7.534 1.00 59.62 137 LYS A C 1
ATOM 1096 O O . LYS A 1 137 ? 6.892 6.363 -7.312 1.00 59.62 137 LYS A O 1
ATOM 1101 N N . ASP A 1 138 ? 6.045 4.562 -8.378 1.00 71.25 138 ASP A N 1
ATOM 1102 C CA . ASP A 1 138 ? 4.975 5.258 -9.064 1.00 71.25 138 ASP A CA 1
ATOM 1103 C C . ASP A 1 138 ? 3.867 5.623 -8.069 1.00 71.25 138 ASP A C 1
ATOM 1105 O O . ASP A 1 138 ? 3.343 4.763 -7.350 1.00 71.25 138 ASP A O 1
ATOM 1109 N N . ALA A 1 139 ? 3.526 6.909 -8.039 1.00 73.06 139 ALA A N 1
ATOM 1110 C CA . ALA A 1 139 ? 2.425 7.435 -7.247 1.00 73.06 139 ALA A CA 1
ATOM 1111 C C . ALA A 1 139 ? 1.100 6.750 -7.616 1.00 73.06 139 ALA A C 1
ATOM 1113 O O . ALA A 1 139 ? 0.251 6.556 -6.745 1.00 73.06 139 ALA A O 1
ATOM 1114 N N . ASP A 1 140 ? 0.947 6.315 -8.870 1.00 79.12 140 ASP A N 1
ATOM 1115 C CA . ASP A 1 140 ? -0.247 5.607 -9.322 1.00 79.12 140 ASP A CA 1
ATOM 1116 C C . ASP A 1 140 ? -0.328 4.198 -8.722 1.00 79.12 140 ASP A C 1
ATOM 1118 O O . ASP A 1 140 ? -1.383 3.786 -8.244 1.00 79.12 140 ASP A O 1
ATOM 1122 N N . ALA A 1 141 ? 0.786 3.465 -8.644 1.00 82.31 141 ALA A N 1
ATOM 1123 C CA . ALA A 1 141 ? 0.798 2.159 -7.986 1.00 82.31 141 ALA A CA 1
ATOM 1124 C C . ALA A 1 141 ? 0.508 2.289 -6.479 1.00 82.31 141 ALA A C 1
ATOM 1126 O O . ALA A 1 141 ? -0.232 1.479 -5.918 1.00 82.31 141 ALA A O 1
ATOM 1127 N N . GLN A 1 142 ? 1.034 3.332 -5.826 1.00 85.75 142 GLN A N 1
ATOM 1128 C CA . GLN A 1 142 ? 0.726 3.631 -4.422 1.00 85.75 142 GLN A CA 1
ATOM 1129 C C . GLN A 1 142 ? -0.765 3.921 -4.229 1.00 85.75 142 GLN A C 1
ATOM 1131 O O . GLN A 1 142 ? -1.378 3.350 -3.329 1.00 85.75 142 GLN A O 1
ATOM 1136 N N . PHE A 1 143 ? -1.356 4.740 -5.102 1.00 87.81 143 PHE A N 1
ATOM 1137 C CA . PHE A 1 143 ? -2.789 5.028 -5.114 1.00 87.81 143 PHE A CA 1
ATOM 1138 C C . PHE A 1 143 ? -3.629 3.751 -5.270 1.00 87.81 143 PHE A C 1
ATOM 1140 O O . PHE A 1 143 ? -4.564 3.525 -4.498 1.00 87.81 143 PHE A O 1
ATOM 1147 N N . VAL A 1 144 ? -3.272 2.886 -6.224 1.00 89.69 144 VAL A N 1
ATOM 1148 C CA . VAL A 1 144 ? -3.981 1.628 -6.499 1.00 89.69 144 VAL A CA 1
ATOM 1149 C C . VAL A 1 144 ? -3.961 0.706 -5.284 1.00 89.69 144 VAL A C 1
ATOM 1151 O O . VAL A 1 144 ? -5.017 0.310 -4.787 1.00 89.69 144 VAL A O 1
ATOM 1154 N N . TYR A 1 145 ? -2.773 0.379 -4.769 1.00 90.50 145 TYR A N 1
ATOM 1155 C CA . TYR A 1 145 ? -2.659 -0.551 -3.645 1.00 90.50 145 TYR A CA 1
ATOM 1156 C C . TYR A 1 145 ? -3.264 0.017 -2.365 1.00 90.50 145 TYR A C 1
ATOM 1158 O O . TYR A 1 145 ? -3.860 -0.727 -1.589 1.00 90.50 145 TYR A O 1
ATOM 1166 N N . LEU A 1 146 ? -3.172 1.328 -2.146 1.00 91.44 146 LEU A N 1
ATOM 1167 C CA . LEU A 1 146 ? -3.751 1.941 -0.962 1.00 91.44 146 LEU A CA 1
ATOM 1168 C C . LEU A 1 146 ? -5.283 1.860 -0.979 1.00 91.44 146 LEU A C 1
ATOM 1170 O O . LEU A 1 146 ? -5.881 1.379 -0.018 1.00 91.44 146 LEU A O 1
ATOM 1174 N N . ASN A 1 147 ? -5.923 2.249 -2.084 1.00 91.62 147 ASN A N 1
ATOM 1175 C CA . ASN A 1 147 ? -7.381 2.181 -2.206 1.00 91.62 147 ASN A CA 1
ATOM 1176 C C . ASN A 1 147 ? -7.905 0.740 -2.182 1.00 91.62 147 ASN A C 1
ATOM 1178 O O . ASN A 1 147 ? -8.866 0.448 -1.468 1.00 91.62 147 ASN A O 1
ATOM 1182 N N . ALA A 1 148 ? -7.251 -0.174 -2.905 1.00 91.69 148 ALA A N 1
ATOM 1183 C CA . ALA A 1 148 ? -7.616 -1.588 -2.898 1.00 91.69 148 ALA A CA 1
ATOM 1184 C C . ALA A 1 148 ? -7.454 -2.205 -1.496 1.00 91.69 148 ALA A C 1
ATOM 1186 O O . ALA A 1 148 ? -8.266 -3.025 -1.066 1.00 91.69 148 ALA A O 1
ATOM 1187 N N . GLY A 1 149 ? -6.426 -1.786 -0.758 1.00 92.94 149 GLY A N 1
ATOM 1188 C CA . GLY A 1 149 ? -6.159 -2.237 0.604 1.00 92.94 149 GLY A CA 1
ATOM 1189 C C . GLY A 1 149 ? -7.178 -1.742 1.613 1.00 92.94 149 GLY A C 1
ATOM 1190 O O . GLY A 1 149 ? -7.639 -2.521 2.444 1.00 92.94 149 GLY A O 1
ATOM 1191 N N . LEU A 1 150 ? -7.569 -0.470 1.524 1.00 92.75 150 LEU A N 1
ATOM 1192 C CA . LEU A 1 150 ? -8.625 0.095 2.366 1.00 92.75 150 LEU A CA 1
ATOM 1193 C C . LEU A 1 150 ? -9.964 -0.596 2.112 1.00 92.75 150 LEU A C 1
ATOM 1195 O O . LEU A 1 150 ? -10.693 -0.879 3.059 1.00 92.75 150 LEU A O 1
ATOM 1199 N N . ASP A 1 151 ? -10.263 -0.924 0.855 1.00 91.75 151 ASP A N 1
ATOM 1200 C CA . ASP A 1 151 ? -11.420 -1.741 0.501 1.00 91.75 151 ASP A CA 1
ATOM 1201 C C . ASP A 1 151 ? -11.378 -3.130 1.158 1.00 91.75 151 ASP A C 1
ATOM 1203 O O . ASP A 1 151 ? -12.344 -3.515 1.817 1.00 91.75 151 ASP A O 1
ATOM 1207 N N . LEU A 1 152 ? -10.248 -3.846 1.071 1.00 91.81 152 LEU A N 1
ATOM 1208 C CA . LEU A 1 152 ? -10.100 -5.156 1.716 1.00 91.81 152 LEU A CA 1
ATOM 1209 C C . LEU A 1 152 ? -10.212 -5.089 3.236 1.00 91.81 152 LEU A C 1
ATOM 1211 O O . LEU A 1 152 ? -10.854 -5.950 3.840 1.00 91.81 152 LEU A O 1
ATOM 1215 N N . LEU A 1 153 ? -9.546 -4.115 3.862 1.00 91.44 153 LEU A N 1
ATOM 1216 C CA . LEU A 1 153 ? -9.593 -3.936 5.310 1.00 91.44 153 LEU A CA 1
ATOM 1217 C C . LEU A 1 153 ? -11.021 -3.641 5.756 1.00 91.44 153 LEU A C 1
ATOM 1219 O O . LEU A 1 153 ? -11.500 -4.260 6.701 1.00 91.44 153 LEU A O 1
ATOM 1223 N N . TYR A 1 154 ? -11.718 -2.751 5.053 1.00 91.25 154 TYR A N 1
ATOM 1224 C CA . TYR A 1 154 ? -13.100 -2.411 5.360 1.00 91.25 154 TYR A CA 1
ATOM 1225 C C . TYR A 1 154 ? -14.039 -3.612 5.199 1.00 91.25 154 TYR A C 1
ATOM 1227 O O . TYR A 1 154 ? -14.789 -3.942 6.117 1.00 91.25 154 TYR A O 1
ATOM 1235 N N . SER A 1 155 ? -13.958 -4.314 4.066 1.00 89.19 155 SER A N 1
ATOM 1236 C CA . SER A 1 155 ? -14.759 -5.515 3.804 1.00 89.19 155 SER A CA 1
ATOM 1237 C C . SER A 1 155 ? -14.520 -6.592 4.866 1.00 89.19 155 SER A C 1
ATOM 1239 O O . SER A 1 155 ? -15.483 -7.133 5.403 1.00 89.19 155 SER A O 1
ATOM 1241 N N . ARG A 1 156 ? -13.264 -6.865 5.247 1.00 86.62 156 ARG A N 1
ATOM 1242 C CA . ARG A 1 156 ? -12.961 -7.916 6.234 1.00 86.62 156 ARG A CA 1
ATOM 1243 C C . ARG A 1 156 ? -13.218 -7.534 7.686 1.00 86.62 156 ARG A C 1
ATOM 1245 O O . ARG A 1 156 ? -13.533 -8.420 8.468 1.00 86.62 156 ARG A O 1
ATOM 1252 N N . LEU A 1 157 ? -12.986 -6.281 8.071 1.00 87.31 157 LEU A N 1
ATOM 1253 C CA . LEU A 1 157 ? -12.974 -5.878 9.484 1.00 87.31 157 LEU A CA 1
ATOM 1254 C C . LEU A 1 157 ? -14.231 -5.115 9.903 1.00 87.31 157 LEU A C 1
ATOM 1256 O O . LEU A 1 157 ? -14.497 -5.002 11.098 1.00 87.31 157 LEU A O 1
ATOM 1260 N N . VAL A 1 158 ? -14.988 -4.574 8.944 1.00 84.69 158 VAL A N 1
ATOM 1261 C CA . VAL A 1 158 ? -16.160 -3.736 9.220 1.00 84.69 158 VAL A CA 1
ATOM 1262 C C . VAL A 1 158 ? -17.441 -4.347 8.671 1.00 84.69 158 VAL A C 1
ATOM 1264 O O . VAL A 1 158 ? -18.376 -4.538 9.447 1.00 84.69 158 VAL A O 1
ATOM 1267 N N . SER A 1 159 ? -17.510 -4.642 7.368 1.00 80.38 159 SER A N 1
ATOM 1268 C CA . SER A 1 159 ? -18.769 -5.106 6.758 1.00 80.38 159 SER A CA 1
ATOM 1269 C C . SER A 1 159 ? -18.946 -6.632 6.780 1.00 80.38 159 SER A C 1
ATOM 1271 O O . SER A 1 159 ? -20.076 -7.103 6.729 1.00 80.38 159 SER A O 1
ATOM 1273 N N . ASN A 1 160 ? -17.862 -7.404 6.945 1.00 73.62 160 ASN A N 1
ATOM 1274 C CA . ASN A 1 160 ? -17.835 -8.874 6.855 1.00 73.62 160 ASN A CA 1
ATOM 1275 C C . ASN A 1 160 ? -18.369 -9.436 5.520 1.00 73.62 160 ASN A C 1
ATOM 1277 O O . ASN A 1 160 ? -18.694 -10.622 5.436 1.00 73.62 160 ASN A O 1
ATOM 1281 N N . ASP A 1 161 ? -18.442 -8.613 4.473 1.00 69.50 161 ASP A N 1
ATOM 1282 C CA . ASP A 1 161 ? -18.896 -9.033 3.148 1.00 69.50 161 ASP A CA 1
ATOM 1283 C C . ASP A 1 161 ? -17.759 -9.621 2.303 1.00 69.50 161 ASP A C 1
ATOM 1285 O O . ASP A 1 161 ? -16.571 -9.411 2.565 1.00 69.50 161 ASP A O 1
ATOM 1289 N N . LEU A 1 162 ? -18.135 -10.341 1.237 1.00 60.22 162 LEU A N 1
ATOM 1290 C CA . LEU A 1 162 ? -17.214 -10.787 0.186 1.00 60.22 162 LEU A CA 1
ATOM 1291 C C . LEU A 1 162 ? -16.396 -9.603 -0.363 1.00 60.22 162 LEU A C 1
ATOM 1293 O O . LEU A 1 162 ? -16.937 -8.503 -0.503 1.00 60.22 162 LEU A O 1
ATOM 1297 N N . PRO A 1 163 ? -15.120 -9.830 -0.736 1.00 64.12 163 PRO A N 1
ATOM 1298 C CA . PRO A 1 163 ? -14.262 -8.764 -1.227 1.00 64.12 163 PRO A CA 1
ATOM 1299 C C . PRO A 1 163 ? -14.891 -8.112 -2.465 1.00 64.12 163 PRO A C 1
ATOM 1301 O O . PRO A 1 163 ? -15.550 -8.783 -3.274 1.00 64.12 163 PRO A O 1
ATOM 1304 N N . SER A 1 164 ? -14.742 -6.788 -2.556 1.00 70.88 164 SER A N 1
ATOM 1305 C CA . SER A 1 164 ? -15.474 -5.951 -3.509 1.00 70.88 164 SER A CA 1
ATOM 1306 C C . SER A 1 164 ? -15.190 -6.318 -4.970 1.00 70.88 164 SER A C 1
ATOM 1308 O O . SER A 1 164 ? -14.332 -7.144 -5.282 1.00 70.88 164 SER A O 1
ATOM 1310 N N . VAL A 1 165 ? -15.893 -5.657 -5.896 1.00 74.19 165 VAL A N 1
ATOM 1311 C CA . VAL A 1 165 ? -15.668 -5.780 -7.348 1.00 74.19 165 VAL A CA 1
ATOM 1312 C C . VAL A 1 165 ? -14.199 -5.551 -7.734 1.00 74.19 165 VAL A C 1
ATOM 1314 O O . VAL A 1 165 ? -13.734 -6.145 -8.700 1.00 74.19 165 VAL A O 1
ATOM 1317 N N . ILE A 1 166 ? -13.435 -4.789 -6.941 1.00 78.81 166 ILE A N 1
ATOM 1318 C CA . ILE A 1 166 ? -11.992 -4.589 -7.147 1.00 78.81 166 ILE A CA 1
ATOM 1319 C C . ILE A 1 166 ? -11.239 -5.931 -7.167 1.00 78.81 166 ILE A C 1
ATOM 1321 O O . ILE A 1 166 ? -10.271 -6.085 -7.908 1.00 78.81 166 ILE A O 1
ATOM 1325 N N . TRP A 1 167 ? -11.714 -6.931 -6.425 1.00 82.44 167 TRP A N 1
ATOM 1326 C CA . TRP A 1 167 ? -11.027 -8.203 -6.183 1.00 82.44 167 TRP A CA 1
ATOM 1327 C C . TRP A 1 167 ? -11.678 -9.424 -6.839 1.00 82.44 167 TRP A C 1
ATOM 1329 O O . TRP A 1 167 ? -11.169 -10.536 -6.660 1.00 82.44 167 TRP A O 1
ATOM 1339 N N . LYS A 1 168 ? -12.796 -9.235 -7.547 1.00 73.62 168 LYS A N 1
ATOM 1340 C CA . LYS A 1 168 ? -13.494 -10.278 -8.318 1.00 73.62 168 LYS A CA 1
ATOM 1341 C C . LYS A 1 168 ? -12.918 -10.401 -9.718 1.00 73.62 168 LYS A C 1
ATOM 1343 O O . LYS A 1 168 ? -12.654 -11.536 -10.146 1.00 73.62 168 LYS A O 1
#

Foldseek 3Di:
DDDDDDDDDPDDPPDPPDPVVVVVVVVVVVVVVVVVVLVVVLVVQVVCQVVVNDFWDKAKEFPVLVVLLVVCCVVVVDDSQVLLQQQLVVLLVLCVVVVHDLVLLLVQVVVPGDGMDIDTHDHDPVSSCVCSVVVVPDSSSSHSSSHLSSQVCCCVPPVVHDRDPSND

Secondary structure (DSSP, 8-state):
----PPPPP-PPP-----HHHHHHHHHHHHHHHHHHHHHHHHHHHHHHHHTT-PPPEEEEEEHHHHHHHHHHHHHH---HHHHHHHHHHHHHHHHHHHT--HHHHHHHHHTT---EEEEEE---HHHHHHHHHTTTTSHHHHHHHHHHHHHHHHIIIII-PPP-GGG-

pLDDT: mean 79.36, std 12.12, range [38.22, 93.94]